Protein AF-A0A542DY74-F1 (afdb_monomer)

Radius of gyration: 16.66 Å; Cα contacts (8 Å, |Δi|>4): 177; chains: 1; bounding box: 57×32×46 Å

Solvent-accessible surface area (backbone atoms only — not comparable to full-atom values): 8084 Å² total; per-residue (Å²): 136,76,85,80,74,74,70,54,37,65,22,37,56,36,35,30,34,72,88,47,46,68,62,50,41,55,57,33,45,78,69,46,26,44,72,37,48,40,46,71,30,78,47,45,94,58,11,61,63,48,24,54,51,55,41,51,53,53,35,61,74,46,71,65,79,38,59,90,51,75,84,31,45,29,30,38,37,35,63,28,73,95,56,50,82,81,61,81,77,66,54,66,67,55,56,51,52,54,53,51,57,51,56,76,36,57,90,47,41,49,70,59,104,52,72,45,77,43,56,39,75,38,69,48,69,80,72,77,74,74,89,78,83,82,84,78,133

Nearest PDB structures (foldseek):
  1o8b-assembly1_B  TM=5.562E-01  e=1.522E+00  Escherichia coli
  1ks2-assembly1_B  TM=5.531E-01  e=1.621E+00  Escherichia coli
  4rle-assembly1_A  TM=4.450E-01  e=1.429E+00  Bacillus subtilis subsp. subtilis str. 168
  3env-assembly1_B  TM=5.627E-01  e=4.174E+00  Vibrio vulnificus

Foldseek 3Di:
DDDDDFDWFWWWKKWFAPVCVVVLQVLCVVVQKHKDQQLVQPQDPRSVVVQLVSLVVQCVVVVNPCPVRNVTTIMIMGGHPVFPVPDPDTDVVSLVSVVVSQVVPVVGMDGDSGIDTDRVSRRDPVPPPPPPDDPDD

Structure (mmCIF, N/CA/C/O backbone):
data_AF-A0A542DY74-F1
#
_entry.id   AF-A0A542DY74-F1
#
loop_
_atom_site.group_PDB
_atom_site.id
_atom_site.type_symbol
_atom_site.label_atom_id
_atom_site.label_alt_id
_atom_site.label_comp_id
_atom_site.label_asym_id
_atom_site.label_entity_id
_atom_site.label_seq_id
_atom_site.pdbx_PDB_ins_code
_atom_site.Cartn_x
_atom_site.Cartn_y
_atom_site.Cartn_z
_atom_site.occupancy
_atom_site.B_iso_or_equiv
_atom_site.auth_seq_id
_atom_site.auth_comp_id
_atom_site.auth_asym_id
_atom_site.auth_atom_id
_atom_site.pdbx_PDB_model_num
ATOM 1 N N . MET A 1 1 ? -10.493 2.326 -34.451 1.00 42.50 1 MET A N 1
ATOM 2 C CA . MET A 1 1 ? -9.471 3.049 -33.668 1.00 42.50 1 MET A CA 1
ATOM 3 C C . MET A 1 1 ? -10.014 3.167 -32.250 1.00 42.50 1 MET A C 1
ATOM 5 O O . MET A 1 1 ? -10.954 3.918 -32.036 1.00 42.50 1 MET A O 1
ATOM 9 N N . GLY A 1 2 ? -9.594 2.282 -31.342 1.00 41.72 2 GLY A N 1
ATOM 10 C CA . GLY A 1 2 ? -10.111 2.264 -29.967 1.00 41.72 2 GLY A CA 1
ATOM 11 C C . GLY A 1 2 ? -9.523 3.415 -29.142 1.00 41.72 2 GLY A C 1
ATOM 12 O O . GLY A 1 2 ? -8.462 3.920 -29.508 1.00 41.72 2 GLY A O 1
ATOM 13 N N . PRO A 1 3 ? -10.175 3.851 -28.052 1.00 50.78 3 PRO A N 1
ATOM 14 C CA . PRO A 1 3 ? -9.636 4.908 -27.203 1.00 50.78 3 PRO A CA 1
ATOM 15 C C . PRO A 1 3 ? -8.261 4.490 -26.666 1.00 50.78 3 PRO A C 1
ATOM 17 O O . PRO A 1 3 ? -8.137 3.457 -26.005 1.00 50.78 3 PRO A O 1
ATOM 20 N N . HIS A 1 4 ? -7.227 5.289 -26.944 1.00 53.72 4 HIS A N 1
ATOM 21 C CA . HIS A 1 4 ? -5.917 5.122 -26.321 1.00 53.72 4 HIS A CA 1
ATOM 22 C C . HIS A 1 4 ? -6.083 5.317 -24.812 1.00 53.72 4 HIS A C 1
ATOM 24 O O . HIS A 1 4 ? -6.356 6.424 -24.344 1.00 53.72 4 HIS A O 1
ATOM 30 N N . ARG A 1 5 ? -5.960 4.236 -24.033 1.00 58.38 5 ARG A N 1
ATOM 31 C CA . ARG A 1 5 ? -5.869 4.361 -22.576 1.00 58.38 5 ARG A CA 1
ATOM 32 C C . ARG A 1 5 ? -4.600 5.143 -22.265 1.00 58.38 5 ARG A C 1
ATOM 34 O O . ARG A 1 5 ? -3.525 4.777 -22.734 1.00 58.38 5 ARG A O 1
ATOM 41 N N . LEU A 1 6 ? -4.734 6.206 -21.473 1.00 61.38 6 LEU A N 1
ATOM 42 C CA . LEU A 1 6 ? -3.580 6.918 -20.934 1.00 61.38 6 LEU A CA 1
ATOM 43 C C . LEU A 1 6 ? -2.640 5.914 -20.240 1.00 61.38 6 LEU A C 1
ATOM 45 O O . LEU A 1 6 ? -3.125 4.951 -19.626 1.00 61.38 6 LEU A O 1
ATOM 49 N N . PRO A 1 7 ? -1.315 6.117 -20.328 1.00 70.75 7 PRO A N 1
ATOM 50 C CA . PRO A 1 7 ? -0.348 5.219 -19.717 1.00 70.75 7 PRO A CA 1
ATOM 51 C C . PRO A 1 7 ? -0.605 5.139 -18.210 1.00 70.75 7 PRO A C 1
ATOM 53 O O . PRO A 1 7 ? -0.486 6.121 -17.471 1.00 70.75 7 PRO A O 1
ATOM 56 N N . HIS A 1 8 ? -0.979 3.950 -17.755 1.00 76.38 8 HIS A N 1
ATOM 57 C CA . HIS A 1 8 ? -1.252 3.651 -16.359 1.00 76.38 8 HIS A CA 1
ATOM 58 C C . HIS A 1 8 ? -0.307 2.554 -15.881 1.00 76.38 8 HIS A C 1
ATOM 60 O O . HIS A 1 8 ? 0.289 1.821 -16.669 1.00 76.38 8 HIS A O 1
ATOM 66 N N . ARG A 1 9 ? -0.112 2.506 -14.570 1.00 83.44 9 ARG A N 1
ATOM 67 C CA . ARG A 1 9 ? 0.582 1.434 -13.879 1.00 83.44 9 ARG A CA 1
ATOM 68 C C . ARG A 1 9 ? -0.463 0.620 -13.137 1.00 83.44 9 ARG A C 1
ATOM 70 O O . ARG A 1 9 ? -1.313 1.184 -12.441 1.00 83.44 9 ARG A O 1
ATOM 77 N N . ASN A 1 10 ? -0.398 -0.692 -13.308 1.00 88.38 10 ASN A N 1
ATOM 78 C CA . ASN A 1 10 ? -1.230 -1.613 -12.554 1.00 88.38 10 ASN A CA 1
ATOM 79 C C . ASN A 1 10 ? -0.735 -1.644 -11.107 1.00 88.38 10 ASN A C 1
ATOM 81 O O . ASN A 1 10 ? 0.435 -1.925 -10.852 1.00 88.38 10 ASN A O 1
ATOM 85 N N . VAL A 1 11 ? -1.621 -1.324 -10.165 1.00 91.19 11 VAL A N 1
ATOM 86 C CA . VAL A 1 11 ? -1.302 -1.311 -8.736 1.00 91.19 11 VAL A CA 1
ATOM 87 C C . VAL A 1 11 ? -2.366 -2.005 -7.901 1.00 91.19 11 VAL A C 1
ATOM 89 O O . VAL A 1 11 ? -3.568 -1.888 -8.150 1.00 91.19 11 VAL A O 1
ATOM 92 N N . ALA A 1 12 ? -1.930 -2.687 -6.852 1.00 94.88 12 ALA A N 1
ATOM 93 C CA . ALA A 1 12 ? -2.774 -3.068 -5.735 1.00 94.88 12 ALA A CA 1
ATOM 94 C C . ALA A 1 12 ? -3.022 -1.842 -4.851 1.00 94.88 12 ALA A C 1
ATOM 96 O O . ALA A 1 12 ? -2.122 -1.043 -4.611 1.00 94.88 12 ALA A O 1
ATOM 97 N N . THR A 1 13 ? -4.241 -1.694 -4.335 1.00 95.50 13 THR A N 1
ATOM 98 C CA . THR A 1 13 ? -4.525 -0.717 -3.273 1.00 95.50 13 THR A CA 1
ATOM 99 C C . THR A 1 13 ? -4.792 -1.462 -1.974 1.00 95.50 13 THR A C 1
ATOM 101 O O . THR A 1 13 ? -5.689 -2.313 -1.932 1.00 95.50 13 THR A O 1
ATOM 104 N N . ALA A 1 14 ? -4.048 -1.117 -0.928 1.00 96.62 14 ALA A N 1
ATOM 105 C CA . ALA A 1 14 ? -4.134 -1.747 0.384 1.00 96.62 14 ALA A CA 1
ATOM 106 C C . ALA A 1 14 ? -4.124 -0.706 1.514 1.00 96.62 14 ALA A C 1
ATOM 108 O O . ALA A 1 14 ? -3.760 0.452 1.312 1.00 96.62 14 ALA A O 1
ATOM 109 N N . LEU A 1 15 ? -4.546 -1.133 2.700 1.00 97.56 15 LEU A N 1
ATOM 110 C CA . LEU A 1 15 ? -4.318 -0.461 3.975 1.00 97.56 15 LEU A CA 1
ATOM 111 C C . LEU A 1 15 ? -3.287 -1.272 4.753 1.00 97.56 15 LEU A C 1
ATOM 113 O O . LEU A 1 15 ? -3.444 -2.487 4.865 1.00 97.56 15 LEU A O 1
ATOM 117 N N . VAL A 1 16 ? -2.275 -0.606 5.297 1.00 97.88 16 VAL A N 1
ATOM 118 C CA . VAL A 1 16 ? -1.165 -1.231 6.024 1.00 97.88 16 VAL A CA 1
ATOM 119 C C . VAL A 1 16 ? -1.046 -0.601 7.407 1.00 97.88 16 VAL A C 1
ATOM 121 O O . VAL A 1 16 ? -1.072 0.625 7.544 1.00 97.88 16 VAL A O 1
ATOM 124 N N . ALA A 1 17 ? -0.939 -1.432 8.440 1.00 97.06 17 ALA A N 1
ATOM 125 C CA . ALA A 1 17 ? -0.672 -0.978 9.796 1.00 97.06 17 ALA A CA 1
ATOM 126 C C . ALA A 1 17 ? 0.638 -0.161 9.825 1.00 97.06 17 ALA A C 1
ATOM 128 O O . ALA A 1 17 ? 1.637 -0.623 9.275 1.00 97.06 17 ALA A O 1
ATOM 129 N N . PRO A 1 18 ? 0.682 1.025 10.463 1.00 94.38 18 PRO A N 1
ATOM 130 C CA . PRO A 1 18 ? 1.844 1.915 10.378 1.00 94.38 18 PRO A CA 1
ATOM 131 C C . PRO A 1 18 ? 3.173 1.262 10.784 1.00 94.38 18 PRO A C 1
ATOM 133 O O . PRO A 1 18 ? 4.183 1.486 10.127 1.00 94.38 18 PRO A O 1
ATOM 136 N N . GLY A 1 19 ? 3.164 0.418 11.821 1.00 95.50 19 GLY A N 1
ATOM 137 C CA . GLY A 1 19 ? 4.364 -0.282 12.293 1.00 95.50 19 GLY A CA 1
ATOM 138 C C . GLY A 1 19 ? 4.872 -1.384 11.358 1.00 95.50 19 GLY A C 1
ATOM 139 O O . GLY A 1 19 ? 6.035 -1.742 11.444 1.00 95.50 19 GLY A O 1
ATOM 140 N N . LEU A 1 20 ? 4.030 -1.893 10.452 1.00 96.69 20 LEU A N 1
ATOM 141 C CA . LEU A 1 20 ? 4.399 -2.928 9.482 1.00 96.69 20 LEU A CA 1
ATOM 142 C C . LEU A 1 20 ? 4.972 -2.333 8.182 1.00 96.69 20 LEU A C 1
ATOM 144 O O . LEU A 1 20 ? 5.549 -3.051 7.371 1.00 96.69 20 LEU A O 1
ATOM 148 N N . LEU A 1 21 ? 4.792 -1.029 7.954 1.00 94.81 21 LEU A N 1
ATOM 149 C CA . LEU A 1 21 ? 5.111 -0.392 6.678 1.00 94.81 21 LEU A CA 1
ATOM 150 C C . LEU A 1 21 ? 6.568 -0.623 6.219 1.00 94.81 21 LEU A C 1
ATOM 152 O O . LEU A 1 21 ? 6.724 -1.036 5.069 1.00 94.81 21 LEU A O 1
ATOM 156 N N . PRO A 1 22 ? 7.606 -0.434 7.068 1.00 94.88 22 PRO A N 1
ATOM 157 C CA . PRO A 1 22 ? 8.998 -0.614 6.643 1.00 94.88 22 PRO A CA 1
ATOM 158 C C . PRO A 1 22 ? 9.330 -2.072 6.298 1.00 94.88 22 PRO A C 1
ATOM 160 O O . PRO A 1 22 ? 9.957 -2.347 5.277 1.00 94.88 22 PRO A O 1
ATOM 163 N N . ASP A 1 2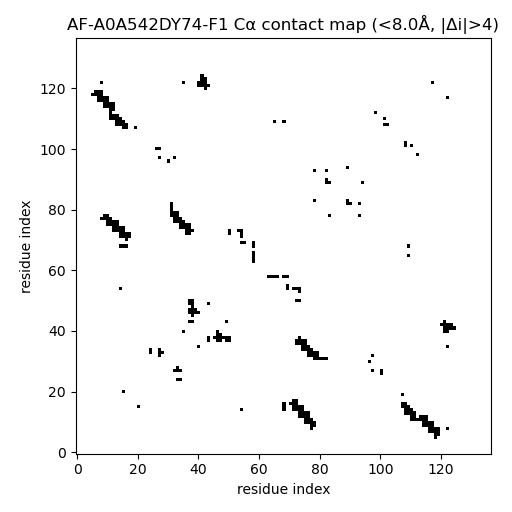3 ? 8.859 -3.016 7.114 1.00 96.06 23 ASP A N 1
ATOM 164 C CA . ASP A 1 23 ? 9.118 -4.445 6.912 1.00 96.06 23 ASP A CA 1
ATOM 165 C C . ASP A 1 23 ? 8.417 -4.965 5.652 1.00 96.06 23 ASP A C 1
ATOM 167 O O . ASP A 1 23 ? 8.988 -5.734 4.874 1.00 96.06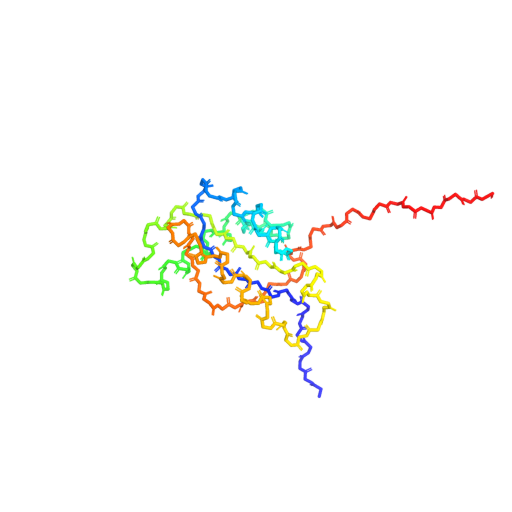 23 ASP A O 1
ATOM 171 N N . LEU A 1 24 ? 7.181 -4.512 5.415 1.00 96.69 24 LEU A N 1
ATOM 172 C CA . LEU A 1 24 ? 6.432 -4.866 4.217 1.00 96.69 24 LEU A CA 1
ATOM 173 C C . LEU A 1 24 ? 7.080 -4.291 2.956 1.00 96.69 24 LEU A C 1
ATOM 175 O O . LEU A 1 24 ? 7.136 -4.985 1.945 1.00 96.69 24 LEU A O 1
ATOM 179 N N . GLU A 1 25 ? 7.558 -3.046 2.996 1.00 95.44 25 GLU A N 1
ATOM 180 C CA . GLU A 1 25 ? 8.284 -2.435 1.880 1.00 95.44 25 GLU A CA 1
ATOM 181 C C . GLU A 1 25 ? 9.534 -3.247 1.526 1.00 95.44 25 GLU A C 1
ATOM 183 O O . GLU A 1 25 ? 9.717 -3.608 0.362 1.00 95.44 25 GLU A O 1
ATOM 188 N N . LEU A 1 26 ? 10.335 -3.619 2.530 1.00 95.88 26 LEU A N 1
ATOM 189 C CA . LEU A 1 26 ? 11.529 -4.436 2.328 1.00 95.88 26 LEU A CA 1
ATOM 190 C C . LEU A 1 26 ? 11.187 -5.798 1.713 1.00 95.88 26 LEU A C 1
ATOM 192 O O . LEU A 1 26 ? 11.826 -6.218 0.750 1.00 95.88 26 LEU A O 1
ATOM 196 N N . GLN A 1 27 ? 10.164 -6.483 2.229 1.00 96.12 27 GLN A N 1
ATOM 197 C CA . GLN A 1 27 ? 9.761 -7.779 1.687 1.00 96.12 27 GLN A CA 1
ATOM 198 C C . GLN A 1 27 ? 9.177 -7.669 0.275 1.00 96.12 27 GLN A C 1
ATOM 200 O O . GLN A 1 27 ? 9.402 -8.548 -0.548 1.00 96.12 27 GLN A O 1
ATOM 205 N N . LEU A 1 28 ? 8.429 -6.614 -0.041 1.00 95.94 28 LEU A N 1
ATOM 206 C CA . LEU A 1 28 ? 7.943 -6.393 -1.403 1.00 95.94 28 LEU A CA 1
ATOM 207 C C . LEU A 1 28 ? 9.114 -6.174 -2.370 1.00 95.94 28 LEU A C 1
ATOM 209 O O . LEU A 1 28 ? 9.122 -6.766 -3.451 1.00 95.94 28 LEU A O 1
ATOM 213 N N . ALA A 1 29 ? 10.133 -5.418 -1.957 1.00 94.12 29 ALA A N 1
ATOM 214 C CA . ALA A 1 29 ? 11.308 -5.145 -2.777 1.00 94.12 29 ALA A CA 1
ATOM 215 C C . ALA A 1 29 ? 12.094 -6.417 -3.147 1.00 94.12 29 ALA A C 1
ATOM 217 O O . ALA A 1 29 ? 12.576 -6.518 -4.275 1.00 94.12 29 ALA A O 1
ATOM 218 N N . THR A 1 30 ? 12.172 -7.431 -2.271 1.00 95.44 30 THR A N 1
ATOM 219 C CA . THR A 1 30 ? 12.833 -8.717 -2.608 1.00 95.44 30 THR A CA 1
ATOM 220 C C . THR A 1 30 ? 12.117 -9.492 -3.715 1.00 95.44 30 THR A C 1
ATOM 222 O O . THR A 1 30 ? 12.721 -10.338 -4.372 1.00 95.44 30 THR A O 1
ATOM 225 N N . HIS A 1 31 ? 10.841 -9.185 -3.947 1.00 93.75 31 HIS A N 1
ATOM 226 C CA . HIS A 1 31 ? 10.035 -9.727 -5.033 1.00 93.75 31 HIS A CA 1
ATOM 227 C C . HIS A 1 31 ? 9.917 -8.761 -6.220 1.00 93.75 31 HIS A C 1
ATOM 229 O O . HIS A 1 31 ? 9.054 -8.971 -7.068 1.00 93.75 31 HIS A O 1
ATOM 235 N N . ASP A 1 32 ? 10.740 -7.709 -6.287 1.00 93.25 32 ASP A N 1
ATOM 236 C CA . ASP A 1 32 ? 10.647 -6.630 -7.280 1.00 93.25 32 ASP A CA 1
ATOM 237 C C . ASP A 1 32 ? 9.239 -6.001 -7.338 1.00 93.25 32 ASP A C 1
ATOM 239 O O . ASP A 1 32 ? 8.669 -5.723 -8.396 1.00 93.25 32 ASP A O 1
ATOM 243 N N . LEU A 1 33 ? 8.632 -5.819 -6.166 1.00 93.94 33 LEU A N 1
ATOM 244 C CA . LEU A 1 33 ? 7.391 -5.083 -5.967 1.00 93.94 33 LEU A CA 1
ATOM 245 C C . LEU A 1 33 ? 7.704 -3.789 -5.219 1.00 93.94 33 LEU A C 1
ATOM 247 O O . LEU A 1 33 ? 8.557 -3.744 -4.339 1.00 93.94 33 LEU A O 1
ATOM 251 N N . TRP A 1 34 ? 6.977 -2.733 -5.553 1.00 92.62 34 TRP A N 1
ATOM 252 C CA . TRP A 1 34 ? 7.234 -1.393 -5.036 1.00 92.62 34 TRP A CA 1
ATOM 253 C C . TRP A 1 34 ? 6.039 -0.895 -4.246 1.00 92.62 34 TRP A C 1
ATOM 255 O O . TRP A 1 34 ? 4.906 -1.016 -4.714 1.00 92.62 34 TRP A O 1
ATOM 265 N N . LEU A 1 35 ? 6.287 -0.313 -3.076 1.00 94.19 35 LEU A N 1
ATOM 266 C CA . LEU A 1 35 ? 5.266 0.252 -2.205 1.00 94.19 35 LEU A CA 1
ATOM 267 C C . LEU A 1 35 ? 5.357 1.779 -2.219 1.00 94.19 35 LEU A C 1
ATOM 269 O O . LEU A 1 35 ? 6.427 2.352 -2.063 1.00 94.19 35 LEU A O 1
ATOM 273 N N . TRP A 1 36 ? 4.212 2.443 -2.351 1.00 93.88 36 TRP A N 1
ATOM 274 C CA . TRP A 1 36 ? 4.094 3.891 -2.208 1.00 93.88 36 TRP A CA 1
ATOM 275 C C . TRP A 1 36 ? 2.974 4.230 -1.232 1.00 93.88 36 TRP A C 1
ATOM 277 O O . TRP A 1 36 ? 1.806 3.932 -1.520 1.00 93.88 36 TRP A O 1
ATOM 287 N N . PRO A 1 37 ? 3.265 4.896 -0.103 1.00 94.75 37 PRO A N 1
ATOM 288 C CA . PRO A 1 37 ? 2.224 5.518 0.696 1.00 94.75 37 PRO A CA 1
ATOM 289 C C . PRO A 1 37 ? 1.498 6.564 -0.151 1.00 94.75 37 PRO A C 1
ATOM 291 O O . PRO A 1 37 ? 2.115 7.430 -0.766 1.00 94.75 37 PRO A O 1
ATOM 294 N N . VAL A 1 38 ? 0.165 6.509 -0.183 1.00 93.19 38 VAL A N 1
ATOM 295 C CA . VAL A 1 38 ? -0.640 7.414 -1.026 1.00 93.19 38 VAL A CA 1
ATOM 296 C C . VAL A 1 38 ? -0.409 8.882 -0.652 1.00 93.19 38 VAL A C 1
ATOM 298 O O . VAL A 1 38 ? -0.502 9.753 -1.512 1.00 93.19 38 VAL A O 1
ATOM 301 N N . ALA A 1 39 ? -0.104 9.147 0.622 1.00 91.75 39 ALA A N 1
ATOM 302 C CA . ALA A 1 39 ? 0.124 10.492 1.136 1.00 91.75 39 ALA A CA 1
ATOM 303 C C . ALA A 1 39 ? 1.415 11.145 0.626 1.00 91.75 39 ALA A C 1
ATOM 305 O O . ALA A 1 39 ? 1.472 12.364 0.531 1.00 91.75 39 ALA A O 1
ATOM 306 N N . THR A 1 40 ? 2.433 10.350 0.299 1.00 88.38 40 THR A N 1
ATOM 307 C CA . THR A 1 40 ? 3.770 10.836 -0.075 1.00 88.38 40 THR A CA 1
ATOM 308 C C . THR A 1 40 ? 4.167 10.422 -1.489 1.00 88.38 40 THR A C 1
ATOM 310 O O . THR A 1 40 ? 5.314 10.600 -1.893 1.00 88.38 40 THR A O 1
ATOM 313 N N . ALA A 1 41 ? 3.230 9.868 -2.261 1.00 87.56 41 ALA A N 1
ATOM 314 C CA . ALA A 1 41 ? 3.481 9.489 -3.640 1.00 87.56 41 ALA A CA 1
ATOM 315 C C . ALA A 1 41 ? 3.840 10.737 -4.482 1.00 87.56 41 ALA A C 1
ATOM 317 O O . ALA A 1 41 ? 3.111 11.733 -4.440 1.00 87.56 41 ALA A O 1
ATOM 318 N N . PRO A 1 42 ? 4.930 10.687 -5.272 1.00 76.06 42 PRO A N 1
ATOM 319 C CA . PRO A 1 42 ? 5.616 11.868 -5.807 1.00 76.06 42 PRO A CA 1
ATOM 320 C C . PRO A 1 42 ? 4.773 12.756 -6.734 1.00 76.06 42 PRO A C 1
ATOM 322 O O . PRO A 1 42 ? 5.039 13.949 -6.830 1.00 76.06 42 PRO A O 1
ATOM 325 N N . GLY A 1 43 ? 3.744 12.220 -7.400 1.00 78.19 43 GLY A N 1
ATOM 326 C CA . GLY A 1 43 ? 2.867 13.021 -8.266 1.00 78.19 43 GLY A CA 1
ATOM 327 C C . GLY A 1 43 ? 1.548 13.472 -7.632 1.00 78.19 43 GLY A C 1
ATOM 328 O O . GLY A 1 43 ? 0.697 14.024 -8.331 1.00 78.19 43 GLY A O 1
ATOM 329 N N . VAL A 1 44 ? 1.313 13.220 -6.340 1.00 83.00 44 VAL A N 1
ATOM 330 C CA . VAL A 1 44 ? 0.036 13.554 -5.691 1.00 83.00 44 VAL A CA 1
ATOM 331 C C . VAL A 1 44 ? 0.108 14.935 -5.031 1.00 83.00 44 VAL A C 1
ATOM 333 O O . VAL A 1 44 ? 0.643 15.085 -3.941 1.00 83.00 44 VAL A O 1
ATOM 336 N N . VAL A 1 45 ? -0.499 15.937 -5.680 1.00 80.31 45 VAL A N 1
ATOM 337 C CA . VAL A 1 45 ? -0.487 17.358 -5.256 1.00 80.31 45 VAL A CA 1
ATOM 338 C C . VAL A 1 45 ? -1.094 17.595 -3.860 1.00 80.31 45 VAL A C 1
ATOM 340 O O . VAL A 1 45 ? -0.658 18.491 -3.149 1.00 80.31 45 VAL A O 1
ATOM 343 N N . ASP A 1 46 ? -2.078 16.789 -3.448 1.00 87.25 46 ASP A N 1
ATOM 344 C CA . ASP A 1 46 ? -2.671 16.810 -2.097 1.00 87.25 46 ASP A CA 1
ATOM 345 C C . ASP A 1 46 ? -2.758 15.374 -1.558 1.00 87.25 46 ASP A C 1
ATOM 347 O O . ASP A 1 46 ? -3.814 14.722 -1.536 1.00 87.25 46 ASP A O 1
ATOM 351 N N . GLY A 1 47 ? -1.582 14.836 -1.232 1.00 88.12 47 GLY A N 1
ATOM 352 C CA . GLY A 1 47 ? -1.399 13.449 -0.821 1.00 88.12 47 GLY A CA 1
ATOM 353 C C . GLY A 1 47 ? -2.196 13.078 0.424 1.00 88.12 47 GLY A C 1
ATOM 354 O O . GLY A 1 47 ? -2.861 12.038 0.441 1.00 88.12 47 GLY A O 1
ATOM 355 N N . GLU A 1 48 ? -2.204 13.929 1.448 1.00 90.75 48 GLU A N 1
ATOM 356 C CA . GLU A 1 48 ? -2.916 13.659 2.700 1.00 90.75 48 GLU A CA 1
ATOM 357 C C . GLU A 1 48 ? -4.425 13.542 2.483 1.00 90.75 48 GLU A C 1
ATOM 359 O O . GLU A 1 48 ? -5.050 12.556 2.902 1.00 90.75 48 GLU A O 1
ATOM 364 N N . ARG A 1 49 ? -5.027 14.491 1.751 1.00 92.50 49 ARG A N 1
ATOM 365 C CA . ARG A 1 49 ? -6.449 14.408 1.404 1.00 92.50 49 ARG A CA 1
ATOM 366 C C . ARG A 1 49 ? -6.729 13.156 0.591 1.00 92.50 49 ARG A C 1
ATOM 368 O O . ARG A 1 49 ? -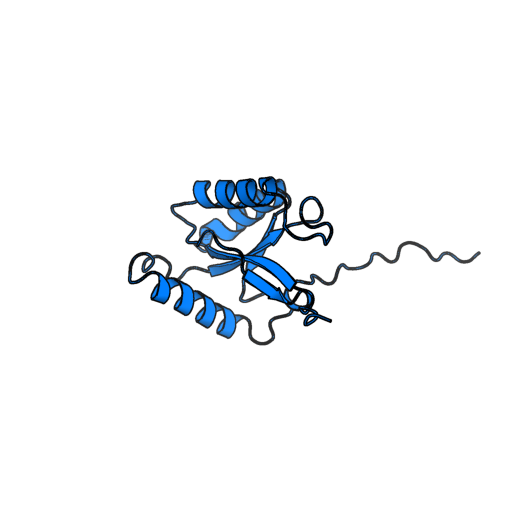7.724 12.465 0.840 1.00 92.50 49 ARG A O 1
ATOM 375 N N . ARG A 1 50 ? -5.862 12.830 -0.370 1.00 92.25 50 ARG A N 1
ATOM 376 C CA . ARG A 1 50 ? -6.016 11.633 -1.200 1.00 92.25 50 ARG A CA 1
ATOM 377 C C . ARG A 1 50 ? -5.955 10.357 -0.364 1.00 92.25 50 ARG A C 1
ATOM 379 O O . ARG A 1 50 ? -6.785 9.469 -0.564 1.00 92.25 50 ARG A O 1
ATOM 386 N N . ALA A 1 51 ? -5.042 10.280 0.596 1.00 93.50 51 ALA A N 1
ATOM 387 C CA . ALA A 1 51 ? -4.922 9.166 1.524 1.00 93.50 51 ALA A CA 1
ATOM 388 C C . ALA A 1 51 ? -6.206 8.992 2.351 1.00 93.50 51 ALA A C 1
ATOM 390 O O . ALA A 1 51 ? -6.776 7.898 2.393 1.00 93.50 51 ALA A O 1
ATOM 391 N N . VAL A 1 52 ? -6.738 10.074 2.932 1.00 93.56 52 VAL A N 1
ATOM 392 C CA . VAL A 1 52 ? -8.017 10.050 3.666 1.00 93.56 52 VAL A CA 1
ATOM 393 C C . VAL A 1 52 ? -9.157 9.531 2.782 1.00 93.56 52 VAL A C 1
ATOM 395 O O . VAL A 1 52 ? -9.913 8.653 3.205 1.00 93.56 52 VAL A O 1
ATOM 398 N N . GLN A 1 53 ? -9.258 10.012 1.540 1.00 93.88 53 GLN A N 1
ATOM 399 C CA . GLN A 1 53 ? -10.285 9.576 0.589 1.00 93.88 53 GLN A CA 1
ATOM 400 C C . GLN A 1 53 ? -10.170 8.087 0.237 1.00 93.88 53 GLN A C 1
ATOM 402 O O . GLN A 1 53 ? -11.170 7.365 0.271 1.00 93.88 53 GLN A O 1
ATOM 407 N N . VAL A 1 54 ? -8.964 7.615 -0.099 1.00 93.31 54 VAL A N 1
ATOM 408 C CA . VAL A 1 54 ? -8.710 6.211 -0.460 1.00 93.31 54 VAL A CA 1
ATOM 409 C C . VAL A 1 54 ? -9.047 5.291 0.708 1.00 93.31 54 VAL A C 1
ATOM 411 O O . VAL A 1 54 ? -9.784 4.319 0.532 1.00 93.31 54 VAL A O 1
ATOM 414 N N . ARG A 1 55 ? -8.582 5.632 1.910 1.00 94.88 55 ARG A N 1
ATOM 415 C CA . ARG A 1 55 ? -8.852 4.869 3.129 1.00 94.88 55 ARG A CA 1
ATOM 416 C C . ARG A 1 55 ? -10.337 4.785 3.441 1.00 94.88 55 ARG A C 1
ATOM 418 O O . ARG A 1 55 ? -10.862 3.681 3.580 1.00 94.88 55 ARG A O 1
ATOM 425 N N . ARG A 1 56 ? -11.036 5.926 3.459 1.00 93.75 56 ARG A N 1
ATOM 426 C CA . ARG A 1 56 ? -12.484 5.961 3.700 1.00 93.75 56 ARG A CA 1
ATOM 427 C C . ARG A 1 56 ? -13.225 5.092 2.689 1.00 93.75 56 ARG A C 1
ATOM 429 O O . ARG A 1 56 ? -14.089 4.312 3.075 1.00 93.75 56 ARG A O 1
ATOM 436 N N . ARG A 1 57 ? -12.859 5.167 1.405 1.00 93.19 57 ARG A N 1
ATOM 437 C CA . ARG A 1 57 ? -13.460 4.334 0.355 1.00 93.19 57 ARG A CA 1
ATOM 438 C C . ARG A 1 57 ? -13.253 2.839 0.612 1.00 93.19 57 ARG A C 1
ATOM 440 O O . ARG A 1 57 ? -14.184 2.069 0.395 1.00 93.19 57 ARG A O 1
ATOM 447 N N . LEU A 1 58 ? -12.059 2.423 1.036 1.00 93.38 58 LEU A N 1
ATOM 448 C CA . LEU A 1 58 ? -11.752 1.016 1.307 1.00 93.38 58 LEU A CA 1
ATOM 449 C C . LEU A 1 58 ? -12.518 0.479 2.518 1.00 93.38 58 LEU A C 1
ATOM 451 O O . LEU A 1 58 ? -13.159 -0.564 2.392 1.00 93.38 58 LEU A O 1
ATOM 455 N N . VAL A 1 59 ? -12.507 1.203 3.642 1.00 93.88 59 VAL A N 1
ATOM 456 C CA . VAL A 1 59 ? -13.199 0.769 4.867 1.00 93.88 59 VAL A CA 1
ATOM 457 C C . VAL A 1 59 ? -14.715 0.755 4.671 1.00 93.88 59 VAL A C 1
ATOM 459 O O . VAL A 1 59 ? -15.353 -0.261 4.936 1.00 93.88 59 VAL A O 1
ATOM 462 N N . VAL A 1 60 ? -15.299 1.817 4.098 1.00 93.38 60 VAL A N 1
ATOM 463 C CA . VAL A 1 60 ? -16.747 1.870 3.812 1.00 93.38 60 VAL A CA 1
ATOM 464 C C . VAL A 1 60 ? -17.162 0.724 2.895 1.00 93.38 60 VAL A C 1
ATOM 466 O O . VAL A 1 60 ? -18.161 0.049 3.140 1.00 93.38 60 VAL A O 1
ATOM 469 N N . ALA A 1 61 ? -16.381 0.451 1.848 1.00 92.00 61 ALA A N 1
ATOM 470 C CA . ALA A 1 61 ? -16.698 -0.639 0.941 1.00 92.00 61 ALA A CA 1
ATOM 471 C C . ALA A 1 61 ? -16.587 -2.021 1.614 1.00 92.00 61 ALA A C 1
ATOM 473 O O . ALA A 1 61 ? -17.175 -2.973 1.098 1.00 92.00 61 ALA A O 1
ATOM 474 N N . ALA A 1 62 ? -15.820 -2.153 2.701 1.00 92.31 62 ALA A N 1
ATOM 475 C CA . ALA A 1 62 ? -15.683 -3.377 3.492 1.00 92.31 62 ALA A CA 1
ATOM 476 C C . ALA A 1 62 ? -16.806 -3.571 4.531 1.00 92.31 62 ALA A C 1
ATOM 478 O O . ALA A 1 62 ? -16.850 -4.624 5.159 1.00 92.31 62 ALA A O 1
ATOM 479 N N . ARG A 1 63 ? -17.732 -2.607 4.677 1.00 90.75 63 ARG A N 1
ATOM 480 C CA . ARG A 1 63 ? -18.955 -2.716 5.500 1.00 90.75 63 ARG A CA 1
ATOM 481 C C . ARG A 1 63 ? -18.693 -3.196 6.941 1.00 90.75 63 ARG A C 1
ATOM 483 O O . ARG A 1 63 ? -19.333 -4.135 7.398 1.00 90.75 63 ARG A O 1
ATOM 490 N N . GLY A 1 64 ? -17.736 -2.580 7.634 1.00 90.25 64 GLY A N 1
ATOM 491 C CA . GLY A 1 64 ? -17.408 -2.894 9.034 1.00 90.25 64 GLY A CA 1
ATOM 492 C C . GLY A 1 64 ? -16.306 -3.941 9.217 1.00 90.25 64 GLY A C 1
ATOM 493 O O . GLY A 1 64 ? -15.620 -3.963 10.234 1.00 90.25 64 GLY A O 1
ATOM 494 N N . ALA A 1 65 ? -16.037 -4.773 8.203 1.00 91.81 65 ALA A N 1
ATOM 495 C CA . ALA A 1 65 ? -15.028 -5.831 8.323 1.00 91.81 65 ALA A CA 1
ATOM 496 C C . ALA A 1 65 ? -13.603 -5.294 8.568 1.00 91.81 65 ALA A C 1
ATOM 498 O O . ALA A 1 65 ? -12.741 -6.027 9.048 1.00 91.81 65 ALA A O 1
ATOM 499 N N . TRP A 1 66 ? -13.334 -4.038 8.196 1.00 95.12 66 TRP A N 1
ATOM 500 C CA . TRP A 1 66 ? -12.010 -3.408 8.260 1.00 95.12 66 TRP A CA 1
ATOM 501 C C . TRP A 1 66 ? -11.969 -2.194 9.198 1.00 95.12 66 TRP A C 1
ATOM 503 O O . TRP A 1 66 ? -11.126 -1.316 9.015 1.00 95.12 66 TRP A O 1
ATOM 513 N N . ASP A 1 67 ? -12.845 -2.126 10.200 1.00 91.94 67 ASP A N 1
ATOM 514 C CA . ASP A 1 67 ? -12.894 -0.982 11.124 1.00 91.94 67 ASP A CA 1
ATOM 515 C C . ASP A 1 67 ? -11.587 -0.809 11.917 1.00 91.94 67 ASP A C 1
ATOM 517 O O . ASP A 1 67 ? -11.145 0.316 12.153 1.00 91.94 67 ASP A O 1
ATOM 521 N N . CYS A 1 68 ? -10.877 -1.908 12.203 1.00 92.31 68 CYS A N 1
ATOM 522 C CA . CYS A 1 68 ? -9.536 -1.878 12.800 1.00 92.31 68 CYS A CA 1
ATOM 523 C C . CYS A 1 68 ? -8.503 -1.107 11.954 1.00 92.31 68 CYS A C 1
ATOM 525 O O . CYS A 1 68 ? -7.503 -0.626 12.484 1.00 92.31 68 CYS A O 1
ATOM 527 N N . ALA A 1 69 ? -8.740 -0.966 10.645 1.00 94.00 69 ALA A N 1
ATOM 528 C CA . ALA A 1 69 ? -7.842 -0.308 9.703 1.00 94.00 69 ALA A CA 1
ATOM 529 C C . ALA A 1 69 ? -8.164 1.184 9.488 1.00 94.00 69 ALA A C 1
ATOM 531 O O . ALA A 1 69 ? -7.599 1.819 8.595 1.00 94.00 69 ALA A O 1
ATOM 532 N N . TRP A 1 70 ? -9.045 1.783 10.300 1.00 91.06 70 TRP A N 1
ATOM 533 C CA . TRP A 1 70 ? -9.397 3.204 10.179 1.00 91.06 70 TRP A CA 1
ATOM 534 C C . TRP A 1 70 ? -8.200 4.149 10.365 1.00 91.06 70 TRP A C 1
ATOM 536 O O . TRP A 1 70 ? -8.155 5.225 9.771 1.00 91.06 70 TRP A O 1
ATOM 546 N N . GLY A 1 71 ? -7.201 3.744 11.152 1.00 91.62 71 GLY A N 1
ATOM 547 C CA . GLY A 1 71 ? -5.951 4.483 11.363 1.00 91.62 71 GLY A CA 1
ATOM 548 C C . GLY A 1 71 ? -4.799 4.080 10.436 1.00 91.62 71 GLY A C 1
ATOM 549 O O . GLY A 1 71 ? -3.708 4.620 10.567 1.00 91.62 71 GLY A O 1
ATOM 550 N N . TRP A 1 72 ? -5.005 3.117 9.537 1.00 97.19 72 TRP A N 1
ATOM 551 C CA . TRP A 1 72 ? -3.914 2.514 8.768 1.00 97.19 72 TRP A CA 1
ATOM 552 C C . TRP A 1 72 ? -3.532 3.334 7.540 1.00 97.19 72 TRP A C 1
ATOM 554 O O . TRP A 1 72 ? -4.321 4.129 7.022 1.00 97.19 72 TRP A O 1
ATOM 564 N N . VAL A 1 73 ? -2.309 3.118 7.062 1.00 97.06 73 VAL A N 1
ATOM 565 C CA . VAL A 1 73 ? -1.729 3.852 5.941 1.00 97.06 73 VAL A CA 1
ATOM 566 C C . VAL A 1 73 ? -2.256 3.270 4.628 1.00 97.06 73 VAL A C 1
ATOM 568 O O . VAL A 1 73 ? -2.056 2.085 4.357 1.00 97.06 73 VAL A O 1
ATOM 571 N N . PRO A 1 74 ? -2.940 4.061 3.786 1.00 97.00 74 PRO A N 1
ATOM 572 C CA . PRO A 1 74 ? -3.278 3.638 2.437 1.00 97.00 74 PRO A CA 1
ATOM 573 C C . PRO A 1 74 ? -2.026 3.636 1.563 1.00 97.00 74 PRO A C 1
ATOM 575 O O . PRO A 1 74 ? -1.306 4.634 1.492 1.00 97.00 74 PRO A O 1
ATOM 578 N N . VAL A 1 75 ? -1.808 2.531 0.860 1.00 96.31 75 VAL A N 1
ATOM 579 C CA . VAL A 1 75 ? -0.651 2.334 -0.014 1.00 96.31 75 VAL A CA 1
ATOM 580 C C . VAL A 1 75 ? -1.078 1.865 -1.401 1.00 96.31 75 VAL A C 1
ATOM 582 O O . VAL A 1 75 ? -2.110 1.201 -1.578 1.00 96.31 75 VAL A O 1
ATOM 585 N N . TRP A 1 76 ? -0.250 2.194 -2.383 1.00 95.56 76 TRP A N 1
ATOM 586 C CA . TRP A 1 76 ? -0.235 1.563 -3.691 1.00 95.56 76 TRP A CA 1
ATOM 587 C C . TRP A 1 76 ? 0.949 0.616 -3.775 1.00 95.56 76 TRP A C 1
ATOM 589 O O . TRP A 1 76 ? 2.061 0.997 -3.433 1.00 95.56 76 TRP A O 1
ATOM 599 N N . VAL A 1 77 ? 0.705 -0.603 -4.246 1.00 94.62 77 VAL A N 1
ATOM 600 C CA . VAL A 1 77 ? 1.761 -1.578 -4.516 1.00 94.62 77 VAL A CA 1
ATOM 601 C C . VAL A 1 77 ? 1.796 -1.842 -6.010 1.00 94.62 77 VAL A C 1
ATOM 603 O O . VAL A 1 77 ? 0.789 -2.262 -6.573 1.00 94.62 77 VAL A O 1
ATOM 606 N N . GLY A 1 78 ? 2.916 -1.565 -6.662 1.00 92.12 78 GLY A N 1
ATOM 607 C CA . GLY A 1 78 ? 3.108 -1.812 -8.090 1.00 92.12 78 GLY A CA 1
ATOM 608 C C . GLY A 1 78 ? 4.248 -2.782 -8.357 1.00 92.12 78 GLY A C 1
ATOM 609 O O . GLY A 1 78 ? 4.855 -3.329 -7.442 1.00 92.12 78 GLY A O 1
ATOM 610 N N . PHE A 1 79 ? 4.526 -2.980 -9.639 1.00 91.31 79 PHE A N 1
ATOM 611 C CA . PHE A 1 79 ? 5.417 -4.023 -10.134 1.00 91.31 79 PHE A CA 1
ATOM 612 C C . PHE A 1 79 ? 6.699 -3.413 -10.704 1.00 91.31 79 PHE A C 1
ATOM 614 O O . PHE A 1 79 ? 6.647 -2.403 -11.406 1.00 91.31 79 PHE A O 1
ATOM 621 N N . GLY A 1 80 ? 7.856 -3.961 -10.361 1.00 88.25 80 GLY A N 1
ATOM 622 C CA . GLY A 1 80 ? 9.145 -3.523 -10.884 1.00 88.25 80 GLY A CA 1
ATOM 623 C C . GLY A 1 80 ? 9.438 -4.047 -12.289 1.00 88.25 80 GLY A C 1
ATOM 624 O O . GLY A 1 80 ? 8.565 -4.607 -12.960 1.00 88.25 80 GLY A O 1
ATOM 625 N N . GLY A 1 81 ? 10.668 -3.816 -12.751 1.00 84.25 81 GLY A N 1
ATOM 626 C CA . GLY A 1 81 ? 11.085 -4.082 -14.133 1.00 84.25 81 GLY A CA 1
ATOM 627 C C . GLY A 1 81 ? 11.130 -5.566 -14.512 1.00 84.25 81 GLY A C 1
ATOM 628 O O . GLY A 1 81 ? 11.017 -5.894 -15.687 1.00 84.25 81 GLY A O 1
ATOM 629 N N . THR A 1 82 ? 11.227 -6.467 -13.533 1.00 84.88 82 THR A N 1
ATOM 630 C CA . THR A 1 82 ? 11.173 -7.928 -13.726 1.00 84.88 82 THR A CA 1
ATOM 631 C C . THR A 1 82 ? 9.772 -8.391 -14.132 1.00 84.88 82 THR A C 1
ATOM 633 O O . THR A 1 82 ? 9.619 -9.450 -14.739 1.00 84.88 82 THR A O 1
ATOM 636 N N . TRP A 1 83 ? 8.738 -7.608 -13.806 1.00 85.00 83 TRP A N 1
ATOM 637 C CA . TRP A 1 83 ? 7.333 -7.967 -14.018 1.00 85.00 83 TRP A CA 1
ATOM 638 C C . TRP A 1 83 ? 6.617 -7.107 -15.062 1.00 85.00 83 TRP A C 1
ATOM 640 O O . TRP A 1 83 ? 5.761 -7.624 -15.776 1.00 85.00 83 TRP A O 1
ATOM 650 N N . ASP A 1 84 ? 6.911 -5.805 -15.111 1.00 77.62 84 ASP A N 1
ATOM 651 C CA . ASP A 1 84 ? 6.273 -4.831 -16.005 1.00 77.62 84 ASP A CA 1
ATOM 652 C C . ASP A 1 84 ? 7.266 -4.386 -17.090 1.00 77.62 84 ASP A C 1
ATOM 654 O O . ASP A 1 84 ? 7.959 -3.377 -16.946 1.00 77.62 84 ASP A O 1
ATOM 658 N N . ASP A 1 85 ? 7.310 -5.139 -18.194 1.00 73.75 85 ASP A N 1
ATOM 659 C CA . ASP A 1 85 ? 8.041 -4.800 -19.427 1.00 73.75 85 ASP A CA 1
ATOM 660 C C . ASP A 1 85 ? 7.225 -3.880 -20.365 1.00 73.75 85 ASP A C 1
ATOM 662 O O . ASP A 1 85 ? 7.581 -3.664 -21.527 1.00 73.75 85 ASP A O 1
ATOM 666 N N . GLY A 1 86 ? 6.106 -3.335 -19.873 1.00 71.25 86 GLY A N 1
ATOM 667 C CA . GLY A 1 86 ? 5.160 -2.541 -20.650 1.00 71.25 86 GLY A CA 1
ATOM 668 C C . GLY A 1 86 ? 4.150 -3.356 -21.461 1.00 71.25 86 GLY A C 1
ATOM 669 O O . GLY A 1 86 ? 3.316 -2.749 -22.138 1.00 71.25 86 GLY A O 1
ATOM 670 N N . ARG A 1 87 ? 4.175 -4.695 -21.404 1.00 71.75 87 ARG A N 1
ATOM 671 C CA . ARG A 1 87 ? 3.141 -5.546 -22.007 1.00 71.75 87 ARG A CA 1
ATOM 672 C C . ARG A 1 87 ? 2.013 -5.813 -21.018 1.00 71.75 87 ARG A C 1
ATOM 674 O O . ARG A 1 87 ? 2.225 -6.092 -19.843 1.00 71.75 87 ARG A O 1
ATOM 681 N N . GLU A 1 88 ? 0.787 -5.777 -21.529 1.00 71.00 88 GLU A N 1
ATOM 682 C CA . GLU A 1 88 ? -0.400 -6.206 -20.792 1.00 71.00 88 GLU A CA 1
ATOM 683 C C . GLU A 1 88 ? -1.002 -7.461 -21.443 1.00 71.00 88 GLU A C 1
ATOM 685 O O . GLU A 1 88 ? -1.042 -7.542 -22.675 1.00 71.00 88 GLU A O 1
ATOM 690 N N . PRO A 1 89 ? -1.513 -8.425 -20.650 1.00 77.19 89 PRO A N 1
ATOM 691 C CA . PRO A 1 89 ? -1.623 -8.416 -19.185 1.00 77.19 89 PRO A CA 1
ATOM 692 C C . PRO A 1 89 ? -0.311 -8.781 -18.467 1.00 77.19 89 PRO A C 1
ATOM 694 O O . PRO A 1 89 ? 0.527 -9.489 -19.020 1.00 77.19 89 PRO A O 1
ATOM 697 N N . LEU A 1 90 ? -0.174 -8.351 -17.205 1.00 82.94 90 LEU A N 1
ATOM 698 C CA . LEU A 1 90 ? 0.923 -8.797 -16.339 1.00 82.94 90 LEU A CA 1
ATOM 699 C C . LEU A 1 90 ? 0.919 -10.332 -16.198 1.00 82.94 90 LEU A C 1
ATOM 701 O O . LEU A 1 90 ? -0.159 -10.936 -16.115 1.00 82.94 90 LEU A O 1
ATOM 705 N N . PRO A 1 91 ? 2.095 -10.979 -16.107 1.00 87.12 91 PRO A N 1
ATOM 706 C CA . PRO A 1 91 ? 2.174 -12.417 -15.894 1.00 87.12 91 PRO A CA 1
ATOM 707 C C . PRO A 1 91 ? 1.468 -12.838 -14.603 1.00 87.12 91 PRO A C 1
ATOM 709 O O . PRO A 1 91 ? 1.630 -12.204 -13.560 1.00 87.12 91 PRO A O 1
ATOM 712 N N . TRP A 1 92 ? 0.756 -13.968 -14.625 1.00 89.25 92 TRP A N 1
ATOM 713 C CA . TRP A 1 92 ? 0.091 -14.502 -13.428 1.00 89.25 92 TRP A CA 1
ATOM 714 C C . TRP A 1 92 ? 1.049 -14.686 -12.239 1.00 89.25 92 TRP A C 1
ATOM 716 O O . TRP A 1 92 ? 0.664 -14.444 -11.096 1.00 89.25 92 TRP A O 1
ATOM 726 N N . ALA A 1 93 ? 2.308 -15.048 -12.501 1.00 91.69 93 ALA A N 1
ATOM 727 C CA . ALA A 1 93 ? 3.341 -15.169 -11.474 1.00 91.69 93 ALA A CA 1
ATOM 728 C C . ALA A 1 93 ? 3.533 -13.869 -10.665 1.00 91.69 93 ALA A C 1
ATOM 730 O O . ALA A 1 93 ? 3.667 -13.932 -9.444 1.00 91.69 93 ALA A O 1
ATOM 731 N N . ALA A 1 94 ? 3.439 -12.701 -11.310 1.00 90.00 94 ALA A N 1
ATOM 732 C CA . ALA A 1 94 ? 3.520 -11.404 -10.640 1.00 90.00 94 ALA A CA 1
ATOM 733 C C . ALA A 1 94 ? 2.335 -11.199 -9.680 1.00 90.00 94 ALA A C 1
ATOM 735 O O . ALA A 1 94 ? 2.504 -10.795 -8.528 1.00 90.00 94 ALA A O 1
ATOM 736 N N . HIS A 1 95 ? 1.121 -11.542 -10.126 1.00 91.25 95 HIS A N 1
ATOM 737 C CA . HIS A 1 95 ? -0.073 -11.498 -9.279 1.00 91.25 95 HIS A CA 1
ATOM 738 C C . HIS A 1 95 ? 0.060 -12.441 -8.080 1.00 91.25 95 HIS A C 1
ATOM 740 O O . HIS A 1 95 ? -0.255 -12.055 -6.955 1.00 91.25 95 HIS A O 1
ATOM 746 N N . ALA A 1 96 ? 0.521 -13.671 -8.313 1.00 94.00 96 ALA A N 1
ATOM 747 C CA . ALA A 1 96 ? 0.701 -14.666 -7.266 1.00 94.00 96 ALA A CA 1
ATOM 748 C C . ALA A 1 96 ? 1.708 -14.193 -6.207 1.00 94.00 96 ALA A C 1
ATOM 750 O O . ALA A 1 96 ? 1.392 -14.259 -5.020 1.00 94.00 96 ALA A O 1
ATOM 751 N N . ALA A 1 97 ? 2.855 -13.645 -6.623 1.00 94.81 97 ALA A N 1
ATOM 752 C CA . ALA A 1 97 ? 3.857 -13.084 -5.718 1.00 94.81 97 ALA A CA 1
ATOM 753 C C . ALA A 1 97 ? 3.267 -11.970 -4.837 1.00 94.81 97 ALA A C 1
ATOM 755 O O . ALA A 1 97 ? 3.330 -12.053 -3.610 1.00 94.81 97 ALA A O 1
ATOM 756 N N . LEU A 1 98 ? 2.593 -10.987 -5.444 1.00 95.81 98 LEU A N 1
ATOM 757 C CA . LEU A 1 98 ? 1.941 -9.890 -4.724 1.00 95.81 98 LEU A CA 1
ATOM 758 C C . LEU A 1 98 ? 0.926 -10.390 -3.683 1.00 95.81 98 LEU A C 1
ATOM 760 O O . LEU A 1 98 ? 0.959 -9.978 -2.520 1.00 95.81 98 LEU A O 1
ATOM 764 N N . TRP A 1 99 ? -0.001 -11.264 -4.087 1.00 96.06 99 TRP A N 1
ATOM 765 C CA . TRP A 1 99 ? -1.039 -11.748 -3.174 1.00 96.06 99 TRP A CA 1
ATOM 766 C C . TRP A 1 99 ? -0.474 -12.673 -2.096 1.00 96.06 99 TRP A C 1
ATOM 768 O O . TRP A 1 99 ? -1.011 -12.682 -0.992 1.00 96.06 99 TRP A O 1
ATOM 778 N N . SER A 1 100 ? 0.597 -13.413 -2.394 1.00 96.81 100 SER A N 1
ATOM 779 C CA . SER A 1 100 ? 1.293 -14.256 -1.422 1.00 96.81 100 SER A CA 1
ATOM 780 C C . SER A 1 100 ? 1.935 -13.412 -0.323 1.00 96.81 100 SER A C 1
ATOM 782 O O . SER A 1 100 ? 1.680 -13.661 0.853 1.00 96.81 100 SER A O 1
ATOM 784 N N . VAL A 1 101 ? 2.687 -12.364 -0.687 1.00 96.69 101 VAL A N 1
ATOM 785 C CA . VAL A 1 101 ? 3.307 -11.455 0.293 1.00 96.69 101 VAL A CA 1
ATOM 786 C C . VAL A 1 101 ? 2.241 -10.794 1.165 1.00 96.69 101 VAL A C 1
ATOM 788 O O . VAL A 1 101 ? 2.329 -10.838 2.388 1.00 96.69 101 VAL A O 1
ATOM 791 N N . MET A 1 102 ? 1.174 -10.250 0.569 1.00 96.62 102 MET A N 1
ATOM 792 C CA . MET A 1 102 ? 0.127 -9.591 1.360 1.00 96.62 102 MET A CA 1
ATOM 793 C C . MET A 1 102 ? -0.694 -10.556 2.223 1.00 96.62 102 MET A C 1
ATOM 795 O O . MET A 1 102 ? -1.201 -10.149 3.265 1.00 96.62 102 MET A O 1
ATOM 799 N N . ALA A 1 103 ? -0.852 -11.819 1.815 1.00 96.06 103 ALA A N 1
ATOM 800 C CA . ALA A 1 103 ? -1.502 -12.837 2.639 1.00 96.06 103 ALA A CA 1
ATOM 801 C C . ALA A 1 103 ? -0.6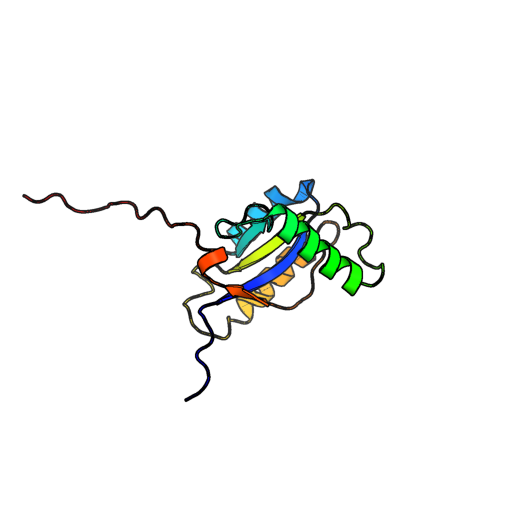46 -13.251 3.847 1.00 96.06 103 ALA A C 1
ATOM 803 O O . ALA A 1 103 ? -1.210 -13.518 4.904 1.00 96.06 103 ALA A O 1
ATOM 804 N N . GLY A 1 104 ? 0.685 -13.242 3.717 1.00 96.81 104 GLY A N 1
ATOM 805 C CA . GLY A 1 104 ? 1.606 -13.489 4.833 1.00 96.81 104 GLY A CA 1
ATOM 806 C C . GLY A 1 104 ? 1.488 -12.468 5.970 1.00 96.81 104 GLY A C 1
ATOM 807 O O . GLY A 1 104 ? 1.830 -12.776 7.104 1.00 96.81 104 GLY A O 1
ATOM 808 N N . HIS A 1 105 ? 0.925 -11.290 5.685 1.00 96.00 105 HIS A N 1
ATOM 809 C CA . HIS A 1 105 ? 0.716 -10.199 6.642 1.00 96.00 105 HIS A CA 1
ATOM 810 C C . HIS A 1 105 ? -0.762 -9.914 6.910 1.00 96.00 105 HIS A C 1
ATOM 812 O O . HIS A 1 105 ? -1.177 -8.762 7.069 1.00 96.00 105 HIS A O 1
ATOM 818 N N . ALA A 1 106 ? -1.587 -10.962 6.944 1.00 92.81 106 ALA A N 1
ATOM 819 C CA . ALA A 1 106 ? -3.033 -10.834 7.098 1.00 92.81 106 ALA A CA 1
ATOM 820 C C . ALA A 1 106 ? -3.466 -10.099 8.379 1.00 92.81 106 ALA A C 1
ATOM 822 O O . ALA A 1 106 ? -4.575 -9.579 8.404 1.00 92.81 106 ALA A O 1
ATOM 823 N N . ASP A 1 107 ? -2.623 -9.979 9.405 1.00 94.19 107 ASP A N 1
ATOM 824 C CA . ASP A 1 107 ? -2.945 -9.211 10.615 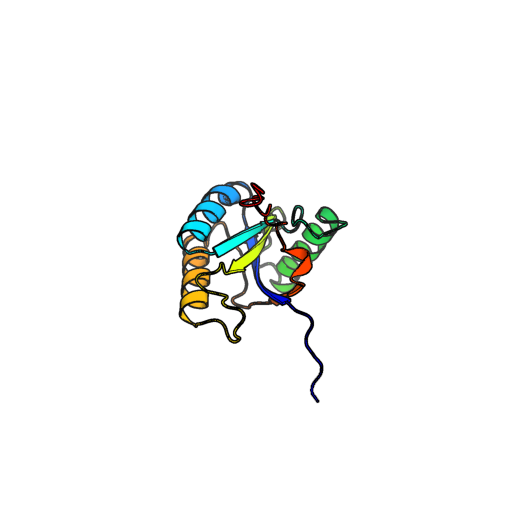1.00 94.19 107 ASP A CA 1
ATOM 825 C C . ASP A 1 10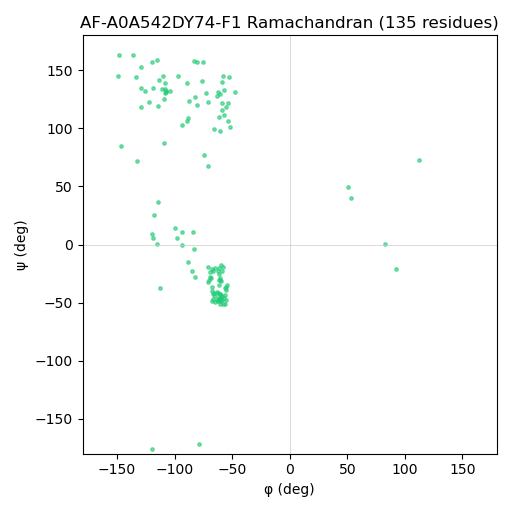7 ? -2.708 -7.707 10.457 1.00 94.19 107 ASP A C 1
ATOM 827 O O . ASP A 1 107 ? -3.424 -6.916 11.067 1.00 94.19 107 ASP A O 1
ATOM 831 N N . GLY A 1 108 ? -1.771 -7.304 9.592 1.00 95.94 108 GLY A N 1
ATOM 832 C CA . GLY A 1 108 ? -1.348 -5.913 9.402 1.00 95.94 108 GLY A CA 1
ATOM 833 C C . GLY A 1 108 ? -1.657 -5.324 8.025 1.00 95.94 108 GLY A C 1
ATOM 834 O O . GLY A 1 108 ? -1.348 -4.159 7.783 1.00 95.94 108 GLY A O 1
ATOM 835 N N . VAL A 1 109 ? -2.278 -6.087 7.118 1.00 97.25 109 VAL A N 1
ATOM 836 C CA . VAL A 1 109 ? -2.645 -5.628 5.769 1.00 97.25 109 VAL A CA 1
ATOM 837 C C . VAL A 1 109 ? -4.115 -5.924 5.468 1.00 97.25 109 VAL A C 1
ATOM 839 O O . VAL A 1 109 ? -4.626 -7.017 5.715 1.00 97.25 109 VAL A O 1
ATOM 842 N N . ARG A 1 110 ? -4.832 -4.949 4.903 1.00 97.00 110 ARG A N 1
ATOM 843 C CA . ARG A 1 110 ? -6.181 -5.127 4.342 1.00 97.00 110 ARG A CA 1
ATOM 844 C C . ARG A 1 110 ? -6.186 -4.719 2.880 1.00 97.00 110 ARG A C 1
ATOM 846 O O . ARG A 1 110 ? -5.858 -3.588 2.536 1.00 97.00 110 ARG A O 1
ATOM 853 N N . TYR A 1 111 ? -6.584 -5.632 2.007 1.00 95.19 111 TYR A N 1
ATOM 854 C CA . TYR A 1 111 ? -6.557 -5.413 0.566 1.00 95.19 111 TYR A CA 1
ATOM 855 C C . TYR A 1 111 ? -7.695 -6.158 -0.126 1.00 95.19 111 TYR A C 1
ATOM 857 O O . TYR A 1 111 ? -8.322 -7.060 0.429 1.00 95.19 111 TYR A O 1
ATOM 865 N N . ARG A 1 112 ? -7.984 -5.762 -1.366 1.00 90.75 112 ARG A N 1
ATOM 866 C CA . ARG A 1 112 ? -8.838 -6.535 -2.275 1.00 90.75 112 ARG A CA 1
ATOM 867 C C . ARG A 1 112 ? -7.949 -7.136 -3.349 1.00 90.75 112 ARG A C 1
ATOM 869 O O . ARG A 1 112 ? -7.091 -6.425 -3.863 1.00 90.75 112 ARG A O 1
ATOM 876 N N . LYS A 1 113 ? -8.191 -8.395 -3.726 1.00 91.25 113 LYS A N 1
ATOM 877 C CA . LYS A 1 113 ? -7.503 -9.074 -4.839 1.00 91.25 113 LYS A CA 1
ATOM 878 C C . LYS A 1 113 ? -7.952 -8.503 -6.187 1.00 91.25 113 LYS A C 1
ATOM 880 O O . LYS A 1 113 ? -8.684 -9.133 -6.942 1.00 91.25 113 LYS A O 1
ATOM 885 N N . ARG A 1 114 ? -7.583 -7.252 -6.442 1.00 89.94 114 ARG A N 1
ATOM 886 C CA . ARG A 1 114 ? -7.841 -6.514 -7.675 1.00 89.94 114 ARG A CA 1
ATOM 887 C C . ARG A 1 114 ? -6.706 -5.531 -7.900 1.00 89.94 114 ARG A C 1
ATOM 889 O O . ARG A 1 114 ? -6.208 -4.939 -6.942 1.00 89.94 114 ARG A O 1
ATOM 896 N N . LEU A 1 115 ? -6.368 -5.319 -9.161 1.00 90.06 115 LEU A N 1
ATOM 897 C CA . LEU A 1 115 ? -5.491 -4.230 -9.560 1.00 90.06 115 LEU A CA 1
ATOM 898 C C . LEU A 1 115 ? -6.344 -3.053 -10.038 1.00 90.06 115 LEU A C 1
ATOM 900 O O . LEU A 1 115 ? -7.430 -3.236 -10.592 1.00 90.06 115 LEU A O 1
ATOM 904 N N . GLY A 1 116 ? -5.878 -1.844 -9.761 1.00 87.00 116 GLY A N 1
ATOM 905 C CA . GLY A 1 116 ? -6.386 -0.611 -10.343 1.00 87.00 116 GLY A CA 1
ATOM 906 C C . GLY A 1 116 ? -5.309 0.041 -11.202 1.00 87.00 116 GLY A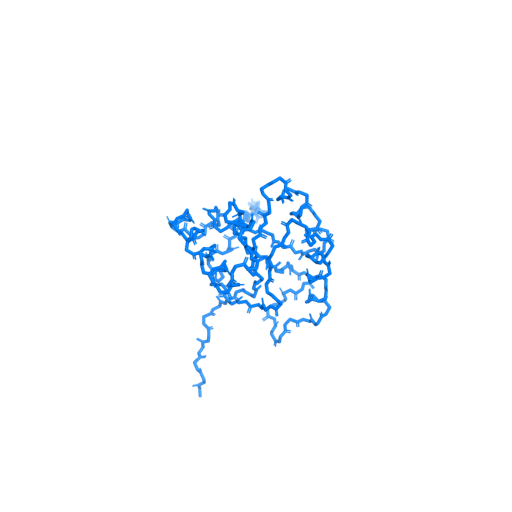 C 1
ATOM 907 O O . GLY A 1 116 ? -4.123 -0.210 -11.009 1.00 87.00 116 GLY A O 1
ATOM 908 N N . GLY A 1 117 ? -5.723 0.901 -12.128 1.00 85.50 117 GLY A N 1
ATOM 909 C CA . GLY A 1 117 ? -4.801 1.754 -12.868 1.00 85.50 117 GLY A CA 1
ATOM 910 C C . GLY A 1 117 ? -4.549 3.052 -12.111 1.00 85.50 117 GLY A C 1
ATOM 911 O O . GLY A 1 117 ? -5.493 3.788 -11.813 1.00 85.50 117 GLY A O 1
ATOM 912 N N . VAL A 1 118 ? -3.285 3.350 -11.825 1.00 83.12 118 VAL A N 1
ATOM 913 C CA . VAL A 1 118 ? -2.845 4.684 -11.398 1.00 83.12 118 VAL A CA 1
ATOM 914 C C . VAL A 1 118 ? -2.061 5.306 -12.555 1.00 83.12 118 VAL A C 1
ATOM 916 O O . VAL A 1 118 ? -1.205 4.624 -13.119 1.00 83.12 118 VAL A O 1
ATOM 919 N N . PRO A 1 119 ? -2.349 6.555 -12.970 1.00 81.94 119 PRO A N 1
ATOM 920 C CA . PRO A 1 119 ? -1.573 7.235 -14.007 1.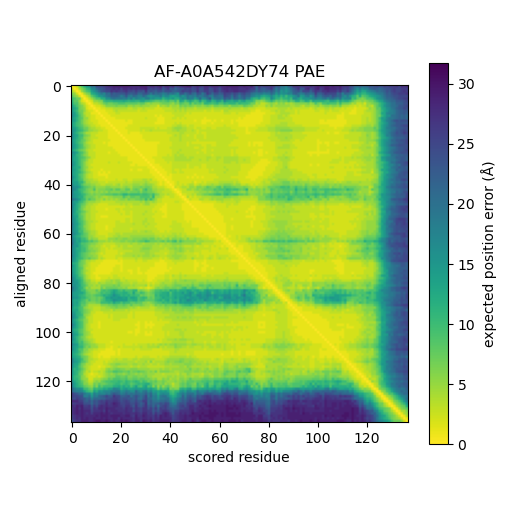00 81.94 119 PRO A CA 1
ATOM 921 C C . PRO A 1 119 ? -0.066 7.123 -13.751 1.00 81.94 119 PRO A C 1
ATOM 923 O O . PRO A 1 119 ? 0.377 7.395 -12.635 1.00 81.94 119 PRO A O 1
ATOM 926 N N . ARG A 1 120 ? 0.727 6.743 -14.766 1.00 76.75 120 ARG A N 1
ATOM 927 C CA . ARG A 1 120 ? 2.180 6.530 -14.589 1.00 76.75 120 ARG A CA 1
ATOM 928 C C . ARG A 1 120 ? 2.886 7.762 -14.015 1.00 76.75 120 ARG A C 1
ATOM 930 O O . ARG A 1 120 ? 3.739 7.609 -13.152 1.00 76.75 120 ARG A O 1
ATOM 937 N N . ALA A 1 121 ? 2.454 8.961 -14.406 1.00 75.06 121 ALA A N 1
ATO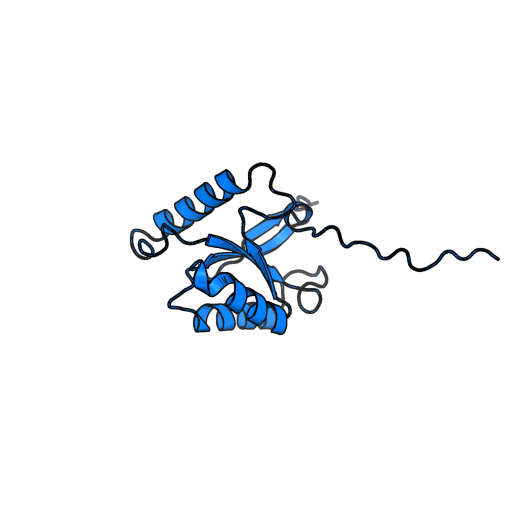M 938 C CA . ALA A 1 121 ? 2.977 10.232 -13.899 1.00 75.06 121 ALA A CA 1
ATOM 939 C C . ALA A 1 121 ? 2.824 10.431 -12.375 1.00 75.06 121 ALA A C 1
ATOM 941 O O . ALA A 1 121 ? 3.480 11.293 -11.806 1.00 75.06 121 ALA A O 1
ATOM 942 N N . LEU A 1 122 ? 1.959 9.662 -11.698 1.00 70.81 122 LEU A N 1
ATOM 943 C CA . LEU A 1 122 ? 1.795 9.751 -10.241 1.00 70.81 122 LEU A CA 1
ATOM 944 C C . LEU A 1 122 ? 2.813 8.914 -9.461 1.00 70.81 122 LEU A C 1
ATOM 946 O O . LEU A 1 122 ? 3.045 9.180 -8.283 1.00 70.81 122 LEU A O 1
ATOM 950 N N . LEU A 1 123 ? 3.376 7.893 -10.108 1.00 70.62 123 LEU A N 1
ATOM 951 C CA . LEU A 1 123 ? 4.274 6.899 -9.514 1.00 70.62 123 LEU A CA 1
ATOM 952 C C . LEU A 1 123 ? 5.661 6.911 -10.154 1.00 70.62 123 LEU A C 1
ATOM 954 O O . LEU A 1 123 ? 6.494 6.064 -9.838 1.00 70.62 123 LEU A O 1
ATOM 958 N N . SER A 1 124 ? 5.913 7.857 -11.058 1.00 62.78 124 SER A N 1
ATOM 959 C CA . SER A 1 124 ? 7.258 8.158 -11.504 1.00 62.78 124 SER A CA 1
ATOM 960 C C . SER A 1 124 ? 8.018 8.715 -10.310 1.00 62.78 124 SER A C 1
ATOM 962 O O . SER A 1 124 ? 7.906 9.892 -9.971 1.00 62.78 124 SER A O 1
ATOM 964 N N . VAL A 1 125 ? 8.804 7.857 -9.669 1.00 53.19 125 VAL A N 1
ATOM 965 C CA . VAL A 1 125 ? 10.065 8.318 -9.106 1.00 53.19 125 VAL A CA 1
ATOM 966 C C . VAL A 1 125 ? 10.783 8.934 -10.296 1.00 53.19 125 VAL A C 1
ATOM 968 O O . VAL A 1 125 ? 10.969 8.251 -11.303 1.00 53.19 125 VAL A O 1
ATOM 971 N N . THR A 1 126 ? 11.084 10.231 -10.250 1.00 41.94 126 THR A N 1
ATOM 972 C CA . THR A 1 126 ? 12.098 10.791 -11.140 1.00 41.94 126 THR A CA 1
ATOM 973 C C . THR A 1 126 ? 13.310 9.901 -10.945 1.00 41.94 126 THR A C 1
ATOM 975 O O . THR A 1 126 ? 13.970 9.974 -9.910 1.00 41.94 126 THR A O 1
ATOM 978 N N . GLN A 1 127 ? 13.532 8.978 -11.878 1.00 37.34 127 GLN A N 1
ATOM 979 C CA . GLN A 1 127 ? 14.788 8.275 -11.963 1.00 37.34 127 GLN A CA 1
ATOM 980 C C . GLN A 1 127 ? 15.783 9.414 -12.112 1.00 37.34 127 GLN A C 1
ATOM 982 O O . GLN A 1 127 ? 15.701 10.187 -13.067 1.00 37.34 127 GLN A O 1
ATOM 987 N N . VAL A 1 128 ? 16.613 9.627 -11.094 1.00 35.28 128 VAL A N 1
ATOM 988 C CA . VAL A 1 128 ? 17.798 10.445 -11.277 1.00 35.28 128 VAL A CA 1
ATOM 989 C C . VAL A 1 128 ? 18.561 9.686 -12.348 1.00 35.28 128 VAL A C 1
ATOM 991 O O . VAL A 1 128 ? 19.172 8.661 -12.060 1.00 35.28 128 VAL A O 1
ATOM 994 N N . ASP A 1 129 ? 18.416 10.116 -13.600 1.00 34.03 129 ASP A N 1
ATOM 995 C CA . ASP A 1 129 ? 19.353 9.756 -14.643 1.00 34.03 129 ASP A CA 1
ATOM 996 C C . ASP A 1 129 ? 20.711 10.158 -14.084 1.00 34.03 129 ASP A C 1
ATOM 998 O O . ASP A 1 129 ? 21.019 11.343 -13.942 1.00 34.03 129 ASP A O 1
ATOM 1002 N N . SER A 1 130 ? 21.506 9.169 -13.677 1.00 33.31 130 SER A N 1
ATOM 1003 C CA . SER A 1 130 ? 22.932 9.384 -13.518 1.00 33.31 130 SER A CA 1
ATOM 1004 C C . SER A 1 130 ? 23.432 9.944 -14.849 1.00 33.31 130 SER A C 1
ATOM 1006 O O . SER A 1 130 ? 23.274 9.270 -15.871 1.00 33.31 130 SER A O 1
ATOM 1008 N N . PRO A 1 131 ? 24.041 11.141 -14.885 1.00 38.88 131 PRO A N 1
ATOM 1009 C CA . PRO A 1 131 ? 24.670 11.641 -16.093 1.00 38.88 131 PRO A CA 1
ATOM 1010 C C . PRO A 1 131 ? 25.985 10.880 -16.293 1.00 38.88 131 PRO A C 1
ATOM 1012 O O . PRO A 1 131 ? 27.068 11.371 -15.984 1.00 38.88 131 PRO A O 1
ATOM 1015 N N . ALA A 1 132 ? 25.897 9.645 -16.778 1.00 46.94 132 ALA A N 1
ATOM 1016 C CA . ALA A 1 132 ? 27.045 8.924 -17.291 1.00 46.94 132 ALA A CA 1
ATOM 1017 C C . ALA A 1 132 ? 27.198 9.255 -18.780 1.00 46.94 132 ALA A C 1
ATOM 1019 O O . ALA A 1 132 ? 26.417 8.804 -19.613 1.00 46.94 132 ALA A O 1
ATOM 1020 N N . GLY A 1 133 ? 28.238 10.028 -19.102 1.00 45.69 133 GLY A N 1
ATOM 1021 C CA . GLY A 1 133 ? 28.864 9.978 -20.423 1.00 45.69 133 GLY A CA 1
ATOM 1022 C C . GLY A 1 133 ? 28.710 11.216 -21.301 1.00 45.69 133 GLY A C 1
ATOM 1023 O O . GLY A 1 133 ? 28.070 11.168 -22.347 1.00 45.69 133 GLY A O 1
ATOM 1024 N N . ARG A 1 134 ? 29.420 12.294 -20.959 1.00 38.88 134 ARG A N 1
ATOM 1025 C CA . ARG A 1 134 ? 30.054 13.131 -21.987 1.00 38.88 134 ARG A CA 1
ATOM 1026 C C . ARG A 1 134 ? 31.367 13.699 -21.459 1.00 38.88 134 ARG A C 1
ATOM 1028 O O . ARG A 1 134 ? 31.422 14.809 -20.945 1.00 38.88 134 ARG A O 1
ATOM 1035 N N . VAL A 1 135 ? 32.421 12.899 -21.581 1.00 42.72 135 VAL A N 1
ATOM 1036 C CA . VAL A 1 135 ? 33.771 13.436 -21.754 1.00 42.72 135 VAL A CA 1
ATOM 1037 C C . VAL A 1 135 ? 33.923 13.568 -23.263 1.00 42.72 135 VAL A C 1
ATOM 1039 O O . VAL A 1 135 ? 33.923 12.569 -23.976 1.00 42.72 135 VAL A O 1
ATOM 1042 N N . VAL A 1 136 ? 33.873 14.804 -23.745 1.00 48.41 136 VAL A N 1
ATOM 1043 C CA . VAL A 1 136 ? 34.332 15.144 -25.090 1.00 48.41 136 VAL A CA 1
ATOM 1044 C C . VAL A 1 136 ? 35.843 15.323 -24.994 1.00 48.41 136 VAL A C 1
ATOM 1046 O O . VAL A 1 136 ? 36.308 16.016 -24.088 1.00 48.41 136 VAL A O 1
ATOM 1049 N N . GLU A 1 137 ? 36.564 14.610 -25.859 1.00 46.81 137 GLU A N 1
ATOM 1050 C CA . GLU A 1 137 ? 37.996 14.808 -26.124 1.00 46.81 137 GLU A CA 1
ATOM 1051 C C . GLU A 1 137 ? 38.310 16.244 -26.562 1.00 46.81 137 GLU A C 1
ATOM 1053 O O . GLU A 1 137 ? 37.448 16.866 -27.233 1.00 46.81 137 GLU A O 1
#

Sequence (137 aa):
MGPHRLPHRNVATALVAPGLLPDLELQLATHDLWLWPVATAPGVVDGERRAVQVRRRLVVAARGAWDCAWGWVPVWVGFGGTWDDGREPLPWAAHAALWSVMAGHADGVRYRKRLGGVPRALLSVTQVDSPAGRVVE

Secondary structure (DSSP, 8-state):
-------EEEEEEEEE-GGGHHHHHHHHHHTTEEEEETTT-TT-TTHHHHHHHHHHHHHHHTTTTTGGGTTSEEEEEEE-TTT-SS-SSPPHHHHHHHHHHHHHTTTTEEEEEEEEEEEHHHH--------------

Mean predicted aligned error: 7.91 Å

pLDDT: mean 83.83, std 17.39, range [33.31, 97.88]

Organism: NCBI:txid402171